Protein AF-A0A6G5QG31-F1 (afdb_monomer_lite)

Structure (mmCIF, N/CA/C/O backbone):
data_AF-A0A6G5QG31-F1
#
_entry.id   AF-A0A6G5QG31-F1
#
loop_
_atom_site.group_PDB
_atom_site.id
_atom_site.type_symbol
_atom_site.label_atom_id
_atom_site.label_alt_id
_atom_site.label_comp_id
_atom_site.label_asym_id
_atom_site.label_entity_id
_atom_site.label_seq_id
_atom_site.pdbx_PDB_ins_code
_atom_site.Cartn_x
_atom_site.Cartn_y
_atom_site.Cartn_z
_atom_site.occupancy
_atom_site.B_iso_or_equiv
_atom_site.auth_seq_id
_atom_site.auth_comp_id
_atom_site.auth_asym_id
_atom_site.auth_atom_id
_atom_site.pdbx_PDB_model_num
ATOM 1 N N . MET A 1 1 ? 17.630 -8.482 -1.339 1.00 60.66 1 MET A N 1
ATOM 2 C CA . MET A 1 1 ? 17.625 -7.086 -1.821 1.00 60.66 1 MET A CA 1
ATOM 3 C C . MET A 1 1 ? 18.516 -7.016 -3.038 1.00 60.66 1 MET A C 1
ATOM 5 O O . MET A 1 1 ? 19.685 -7.372 -2.921 1.00 60.66 1 MET A O 1
ATOM 9 N N . HIS A 1 2 ? 17.953 -6.632 -4.181 1.00 86.62 2 HIS A N 1
ATOM 10 C CA . HIS A 1 2 ? 18.674 -6.564 -5.448 1.00 86.62 2 HIS A CA 1
ATOM 11 C C . HIS A 1 2 ? 18.985 -5.113 -5.823 1.00 86.62 2 HIS A C 1
ATOM 13 O O . HIS A 1 2 ? 18.204 -4.203 -5.538 1.00 86.62 2 HIS A O 1
ATOM 19 N N . THR A 1 3 ? 20.130 -4.918 -6.470 1.00 93.31 3 THR A N 1
ATOM 20 C CA . THR A 1 3 ? 20.526 -3.646 -7.078 1.00 93.31 3 THR A CA 1
ATOM 21 C C . THR A 1 3 ? 20.592 -3.850 -8.584 1.00 93.31 3 THR A C 1
ATOM 23 O O . THR A 1 3 ? 21.266 -4.774 -9.041 1.00 93.31 3 THR A O 1
ATOM 26 N N . ALA A 1 4 ? 19.913 -2.994 -9.342 1.00 94.62 4 ALA A N 1
ATOM 27 C CA . ALA A 1 4 ? 19.977 -2.983 -10.799 1.00 94.62 4 ALA A CA 1
ATOM 28 C C . ALA A 1 4 ? 20.990 -1.934 -11.280 1.00 94.62 4 ALA A C 1
ATOM 30 O O . ALA A 1 4 ? 21.061 -0.836 -10.723 1.00 94.62 4 ALA A O 1
ATOM 31 N N . TYR A 1 5 ? 21.767 -2.274 -12.309 1.00 95.00 5 TYR A N 1
ATOM 32 C CA . TYR A 1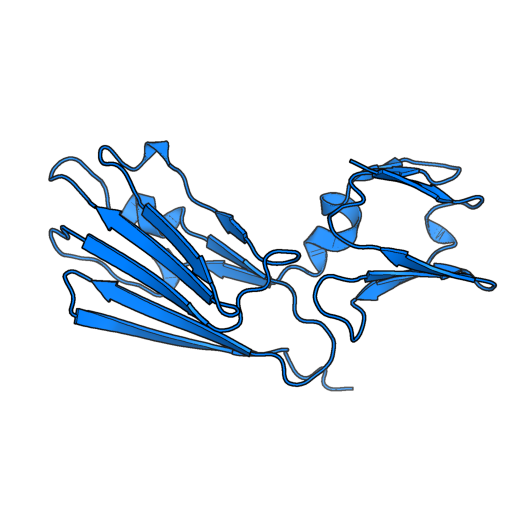 5 ? 22.817 -1.419 -12.864 1.00 95.00 5 TYR A CA 1
ATOM 33 C C . TYR A 1 5 ? 22.510 -1.059 -14.314 1.00 95.00 5 TYR A C 1
ATOM 35 O O . TYR A 1 5 ? 22.261 -1.937 -15.136 1.00 95.00 5 TYR A O 1
ATOM 43 N N . TYR A 1 6 ? 22.603 0.230 -14.627 1.00 95.81 6 TYR A N 1
ATOM 44 C CA . TYR A 1 6 ? 22.270 0.801 -15.926 1.00 95.81 6 TYR A CA 1
ATOM 45 C C . TYR A 1 6 ? 23.479 1.534 -16.505 1.00 95.81 6 TYR A C 1
ATOM 47 O O . TYR A 1 6 ? 24.113 2.356 -15.843 1.00 95.81 6 TYR A O 1
ATOM 55 N N . ALA A 1 7 ? 23.806 1.253 -17.767 1.00 93.75 7 ALA A N 1
ATOM 56 C CA . ALA A 1 7 ? 25.045 1.722 -18.396 1.00 93.75 7 ALA A CA 1
ATOM 57 C C . ALA A 1 7 ? 25.036 3.212 -18.801 1.00 93.75 7 ALA A C 1
ATOM 59 O O . ALA A 1 7 ? 26.082 3.775 -19.130 1.00 93.75 7 ALA A O 1
ATOM 60 N N . GLN A 1 8 ? 23.863 3.848 -18.801 1.00 95.62 8 GLN A N 1
ATOM 61 C CA . GLN A 1 8 ? 23.659 5.224 -19.273 1.00 95.62 8 GLN A CA 1
ATOM 62 C C . GLN A 1 8 ? 23.238 6.139 -18.117 1.00 95.62 8 GLN A C 1
ATOM 64 O O . GLN A 1 8 ? 23.007 5.674 -16.999 1.00 95.62 8 GLN A O 1
ATOM 69 N N . ASN A 1 9 ? 23.165 7.442 -18.385 1.00 96.69 9 ASN A N 1
ATOM 70 C CA . ASN A 1 9 ? 22.648 8.415 -17.424 1.00 96.69 9 ASN A CA 1
ATOM 71 C C . ASN A 1 9 ? 21.148 8.192 -17.199 1.00 96.69 9 ASN A C 1
ATOM 73 O O . ASN A 1 9 ? 20.461 7.684 -18.085 1.00 96.69 9 ASN A O 1
ATOM 77 N N . PHE A 1 10 ? 20.629 8.614 -16.046 1.00 95.19 10 PHE A N 1
ATOM 78 C CA . PHE A 1 10 ? 19.210 8.456 -15.711 1.00 95.19 10 PHE A CA 1
ATOM 79 C C . PHE A 1 10 ? 18.268 9.057 -16.765 1.00 95.19 10 PHE A C 1
ATOM 81 O O . PHE A 1 10 ? 17.282 8.433 -17.140 1.00 95.19 10 PHE A O 1
ATOM 88 N N . SER A 1 11 ? 18.609 10.230 -17.306 1.00 94.75 11 SER A N 1
ATOM 89 C CA . SER A 1 11 ? 17.803 10.926 -18.320 1.00 94.75 11 SER A CA 1
ATOM 90 C C . SER A 1 11 ? 17.706 10.209 -19.672 1.00 94.75 11 SER A C 1
ATOM 92 O O . SER A 1 11 ? 16.922 10.628 -20.517 1.00 94.75 11 SER A O 1
ATOM 94 N N . SER A 1 12 ? 18.499 9.157 -19.892 1.00 95.69 12 SER A N 1
ATOM 95 C CA . SER A 1 12 ? 18.441 8.313 -21.091 1.00 95.69 12 SER A CA 1
ATOM 96 C C . SER A 1 12 ? 17.422 7.177 -20.975 1.00 95.69 12 SER A C 1
ATOM 98 O O . SER A 1 12 ? 17.283 6.405 -21.921 1.00 95.69 12 SER A O 1
ATOM 100 N N . TYR A 1 13 ? 16.750 7.046 -19.828 1.00 95.56 13 TYR A N 1
ATOM 101 C CA . TYR A 1 13 ? 15.744 6.019 -19.597 1.00 95.56 13 TYR A CA 1
ATOM 102 C C . TYR A 1 13 ? 14.359 6.624 -19.438 1.00 95.56 13 TYR A C 1
ATOM 104 O O . TYR A 1 13 ? 14.161 7.651 -18.791 1.00 95.56 13 TYR A O 1
ATOM 112 N N . GLU A 1 14 ? 13.383 5.920 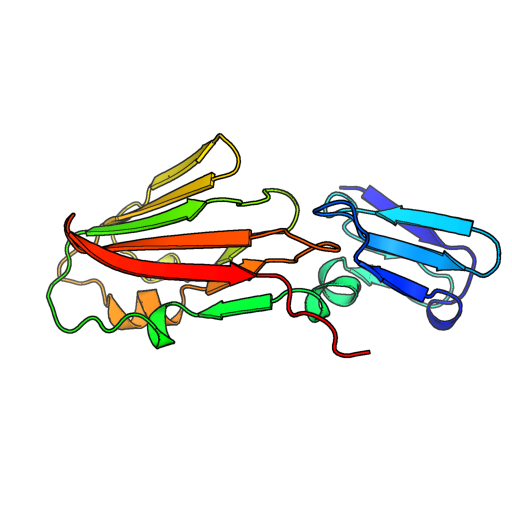-19.986 1.00 93.06 14 GLU A N 1
ATOM 113 C CA . GLU A 1 14 ? 11.979 6.149 -19.740 1.00 93.06 14 GLU A CA 1
ATOM 114 C C . GLU A 1 14 ? 11.455 5.144 -18.712 1.00 93.06 14 GLU A C 1
ATOM 116 O O . GLU A 1 14 ? 11.685 3.938 -18.823 1.00 93.06 14 GLU A O 1
ATOM 121 N N . ILE A 1 15 ? 10.723 5.650 -17.719 1.00 89.69 15 ILE A N 1
ATOM 122 C CA . ILE A 1 15 ? 10.157 4.847 -16.638 1.00 89.69 15 ILE A CA 1
ATOM 123 C C . ILE A 1 15 ? 8.640 4.890 -16.724 1.00 89.69 15 ILE A C 1
ATOM 125 O O . ILE A 1 15 ? 8.040 5.965 -16.743 1.00 89.69 15 ILE A O 1
ATOM 129 N N . ARG A 1 16 ? 8.017 3.712 -16.768 1.00 84.12 16 ARG A N 1
ATOM 130 C CA . ARG A 1 16 ? 6.560 3.574 -16.859 1.00 84.12 16 ARG A CA 1
ATOM 131 C C . ARG A 1 16 ? 6.057 2.411 -16.001 1.00 84.12 16 ARG A C 1
ATOM 133 O O . ARG A 1 16 ? 6.770 1.414 -15.867 1.00 84.12 16 ARG A O 1
ATOM 140 N N . PRO A 1 17 ? 4.836 2.496 -15.448 1.00 76.69 17 PRO A N 1
ATOM 141 C CA . PRO A 1 17 ? 4.130 1.309 -14.981 1.00 76.69 17 PRO A CA 1
ATOM 142 C C . PRO A 1 17 ? 3.885 0.368 -16.165 1.00 76.69 17 PRO A C 1
ATOM 144 O O . PRO A 1 17 ? 3.797 0.812 -17.312 1.00 76.69 17 PRO A O 1
ATOM 147 N N . THR A 1 18 ? 3.795 -0.931 -15.892 1.00 76.38 18 THR A N 1
ATOM 148 C CA . THR A 1 18 ? 3.479 -1.928 -16.923 1.00 76.38 18 THR A CA 1
ATOM 149 C C . THR A 1 18 ? 2.054 -2.456 -16.777 1.00 76.38 18 THR A C 1
ATOM 151 O O . THR A 1 18 ? 1.381 -2.210 -15.779 1.00 76.38 18 THR A O 1
ATOM 154 N N . GLY A 1 19 ? 1.603 -3.245 -17.755 1.00 66.69 19 GLY A N 1
ATOM 155 C CA . GLY A 1 19 ? 0.379 -4.046 -17.634 1.00 66.69 19 GLY A CA 1
ATOM 156 C C . GLY A 1 19 ? 0.490 -5.226 -16.660 1.00 66.69 19 GLY A C 1
ATOM 157 O O . GLY A 1 19 ? -0.463 -5.982 -16.516 1.00 66.69 19 GLY A O 1
ATOM 158 N N . ILE A 1 20 ? 1.646 -5.425 -16.021 1.00 68.06 20 ILE A N 1
ATOM 159 C CA . ILE A 1 20 ? 1.869 -6.486 -15.041 1.00 68.06 20 ILE A CA 1
ATOM 160 C C . ILE A 1 20 ? 1.876 -5.843 -13.650 1.00 68.06 20 ILE A C 1
ATOM 162 O O . ILE A 1 20 ? 2.736 -5.012 -13.354 1.00 68.06 20 ILE A O 1
ATOM 166 N N . SER A 1 21 ? 0.921 -6.234 -12.800 1.00 66.31 21 SER A N 1
ATOM 167 C CA . SER A 1 21 ? 0.802 -5.727 -11.425 1.00 66.31 21 SER A CA 1
ATOM 168 C C . SER A 1 21 ? 2.120 -5.845 -10.663 1.00 66.31 21 SER A C 1
ATOM 170 O O . SER A 1 21 ? 2.769 -6.892 -10.693 1.00 66.31 21 SER A O 1
ATOM 172 N N . GLY A 1 22 ? 2.528 -4.758 -10.010 1.00 69.62 22 GLY A N 1
ATOM 173 C CA . GLY A 1 22 ? 3.774 -4.695 -9.245 1.00 69.62 22 GLY A CA 1
ATOM 174 C C . GLY A 1 22 ? 5.062 -4.642 -10.068 1.00 69.62 22 GLY A C 1
ATOM 175 O O . GLY A 1 22 ? 6.141 -4.647 -9.475 1.00 69.62 22 GLY A O 1
ATOM 176 N N . PHE A 1 23 ? 4.975 -4.542 -11.399 1.00 80.44 23 PHE A N 1
ATOM 177 C CA . PHE A 1 23 ? 6.133 -4.359 -12.271 1.00 80.44 23 PHE A CA 1
ATOM 178 C C . PHE A 1 23 ? 6.117 -3.009 -12.986 1.00 80.44 23 PHE A C 1
ATOM 180 O O . PHE A 1 23 ? 5.105 -2.548 -13.523 1.00 80.44 23 PHE A O 1
ATOM 187 N N . PHE A 1 24 ? 7.303 -2.424 -13.072 1.00 85.31 24 PHE A N 1
ATOM 188 C CA . PHE A 1 24 ? 7.602 -1.210 -13.810 1.00 85.31 24 PHE A CA 1
ATOM 189 C C . PHE A 1 24 ? 8.611 -1.519 -14.909 1.00 85.31 24 PHE A C 1
ATOM 191 O O . PHE A 1 24 ? 9.460 -2.398 -14.764 1.00 85.31 24 PHE A O 1
ATOM 198 N N . SER A 1 25 ? 8.522 -0.793 -16.017 1.00 90.19 25 SER A N 1
ATOM 199 C CA . SER A 1 25 ? 9.497 -0.866 -17.097 1.00 90.19 25 SER A CA 1
ATOM 200 C C . SER A 1 25 ? 10.468 0.297 -16.995 1.00 90.19 25 SER A C 1
ATOM 202 O O . SER A 1 25 ? 10.034 1.446 -16.876 1.00 90.19 25 SER A O 1
ATOM 204 N N . ILE A 1 26 ? 11.756 -0.001 -17.121 1.00 94.19 26 ILE A N 1
A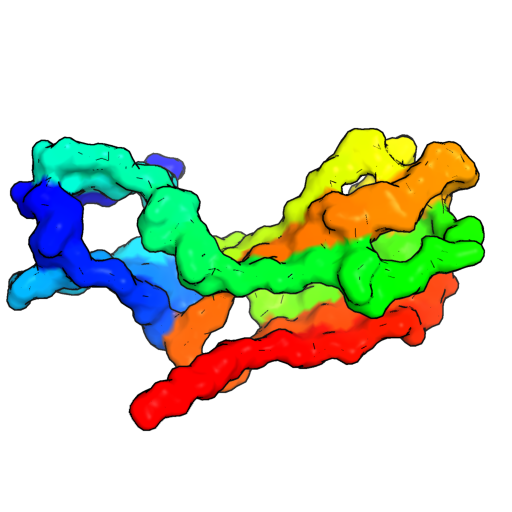TOM 205 C CA . ILE A 1 26 ? 12.816 0.979 -17.352 1.00 94.19 26 ILE A CA 1
ATOM 206 C C . ILE A 1 26 ? 13.356 0.707 -18.756 1.00 94.19 26 ILE A C 1
ATOM 208 O O . ILE A 1 26 ? 13.957 -0.336 -19.003 1.00 94.19 26 ILE A O 1
ATOM 212 N N . SER A 1 27 ? 13.090 1.617 -19.692 1.00 94.44 27 SER A N 1
ATOM 213 C CA . SER A 1 27 ? 13.413 1.436 -21.112 1.00 94.44 27 SER A CA 1
ATOM 214 C C . SER A 1 27 ? 14.442 2.448 -21.586 1.00 94.44 27 SER A C 1
ATOM 216 O O . SER A 1 27 ? 14.342 3.625 -21.261 1.00 94.44 27 SER A O 1
ATOM 218 N N . SER A 1 28 ? 15.408 2.000 -22.377 1.00 93.44 28 SER A N 1
ATOM 219 C CA . SER A 1 28 ? 16.234 2.849 -23.237 1.00 93.44 28 SER A CA 1
ATOM 220 C C . SER A 1 28 ? 15.846 2.625 -24.701 1.00 93.44 28 SER A C 1
ATOM 222 O O . SER A 1 28 ? 14.974 1.810 -25.003 1.00 93.44 28 SER A O 1
ATOM 224 N N . ASP A 1 29 ? 16.546 3.278 -25.626 1.00 88.81 29 ASP A N 1
ATOM 225 C CA . ASP A 1 29 ? 16.348 3.084 -27.068 1.00 88.81 29 ASP A CA 1
ATOM 226 C C . ASP A 1 29 ? 16.584 1.635 -27.544 1.00 88.81 29 ASP A C 1
ATOM 228 O O . ASP A 1 29 ? 16.134 1.265 -28.628 1.00 88.81 29 ASP A O 1
ATOM 232 N N . SER A 1 30 ? 17.309 0.811 -26.774 1.00 87.12 30 SER A N 1
ATOM 233 C CA . SER A 1 30 ? 17.722 -0.536 -27.197 1.00 87.12 30 SER A CA 1
ATOM 234 C C . SER A 1 30 ? 17.276 -1.675 -26.284 1.00 87.12 30 SER A C 1
ATOM 236 O O . SER A 1 30 ? 17.386 -2.833 -26.686 1.00 87.12 30 SER A O 1
ATOM 238 N N . GLN A 1 31 ? 16.826 -1.390 -25.061 1.00 90.62 31 GLN A N 1
ATOM 239 C CA . GLN A 1 31 ? 16.427 -2.424 -24.103 1.00 90.62 31 GLN A CA 1
ATOM 240 C C . GLN A 1 31 ? 15.294 -1.949 -23.196 1.00 90.62 31 GLN A C 1
ATOM 242 O O . GLN A 1 31 ? 15.222 -0.772 -22.853 1.00 90.62 31 GLN A O 1
ATOM 247 N N . THR A 1 32 ? 14.470 -2.892 -22.752 1.00 92.69 32 THR A N 1
ATOM 248 C CA . THR A 1 32 ? 13.459 -2.675 -21.717 1.00 92.69 32 THR A CA 1
ATOM 249 C C . THR A 1 32 ? 13.663 -3.704 -20.623 1.00 92.69 32 THR A C 1
ATOM 251 O O . THR A 1 32 ? 13.562 -4.904 -20.874 1.00 92.69 32 THR A O 1
ATOM 254 N N . ASP A 1 33 ? 13.908 -3.217 -19.413 1.00 92.31 33 ASP A N 1
ATOM 255 C CA . ASP A 1 33 ? 14.026 -4.035 -18.215 1.00 92.31 33 ASP A CA 1
ATOM 256 C C . ASP A 1 33 ? 12.723 -3.952 -17.412 1.00 92.31 33 ASP A C 1
ATOM 258 O O . ASP A 1 33 ? 12.163 -2.869 -17.225 1.00 92.31 33 ASP A O 1
ATOM 262 N N . LEU A 1 34 ? 12.232 -5.101 -16.939 1.00 90.00 34 LEU A N 1
ATOM 263 C CA . LEU A 1 34 ? 11.100 -5.184 -16.016 1.00 90.00 34 LEU A CA 1
ATOM 264 C C . LEU A 1 34 ? 11.620 -5.323 -14.592 1.00 90.00 34 LEU A C 1
ATOM 266 O O . LEU A 1 34 ? 12.400 -6.226 -14.291 1.00 90.00 34 LEU A O 1
ATOM 270 N N . VAL A 1 35 ? 11.165 -4.439 -13.714 1.00 89.00 35 VAL A N 1
ATOM 271 C CA . VAL A 1 35 ? 11.620 -4.353 -12.327 1.00 89.00 35 VAL A CA 1
ATOM 272 C C . VAL A 1 35 ? 10.431 -4.295 -11.383 1.00 89.00 35 VAL A C 1
ATOM 274 O O . VAL A 1 35 ? 9.376 -3.767 -11.721 1.00 89.00 35 VAL A O 1
ATOM 277 N N . ASN A 1 36 ? 10.605 -4.842 -10.189 1.00 81.69 36 ASN A N 1
ATOM 278 C CA . ASN A 1 36 ? 9.609 -4.860 -9.124 1.00 81.69 36 ASN A CA 1
ATOM 279 C C . ASN A 1 36 ? 10.243 -4.378 -7.806 1.00 81.69 36 ASN A C 1
ATOM 281 O O . ASN A 1 36 ? 11.424 -4.013 -7.755 1.00 81.69 36 ASN A O 1
ATOM 285 N N . PHE A 1 37 ? 9.461 -4.403 -6.730 1.00 77.12 37 PHE A N 1
ATOM 286 C CA . PHE A 1 37 ? 9.874 -3.991 -5.385 1.00 77.12 37 PHE A CA 1
ATOM 287 C C . PHE A 1 37 ? 11.058 -4.784 -4.794 1.00 77.12 37 PHE A C 1
ATOM 289 O O . PHE A 1 37 ? 11.689 -4.307 -3.848 1.00 77.12 37 PHE A O 1
ATOM 296 N N . ASP A 1 38 ? 11.423 -5.949 -5.350 1.00 82.44 38 ASP A N 1
ATOM 297 C CA . ASP A 1 38 ? 12.616 -6.694 -4.915 1.00 82.44 38 ASP A CA 1
ATOM 298 C C . ASP A 1 38 ? 13.922 -5.953 -5.252 1.00 82.44 38 ASP A C 1
ATOM 300 O O . ASP A 1 38 ? 14.977 -6.209 -4.643 1.00 82.44 38 ASP A O 1
ATOM 304 N N . THR A 1 39 ? 13.858 -5.037 -6.225 1.00 87.19 39 THR A N 1
ATOM 305 C CA . THR A 1 39 ? 14.955 -4.145 -6.603 1.00 87.19 39 THR A CA 1
ATOM 306 C C . THR A 1 39 ? 14.873 -2.866 -5.783 1.00 87.19 39 THR A C 1
ATOM 308 O O . THR A 1 39 ? 14.028 -2.005 -6.016 1.00 87.19 39 THR A O 1
ATOM 311 N N . THR A 1 40 ? 15.766 -2.720 -4.807 1.00 86.00 40 THR A N 1
ATOM 312 C CA . THR A 1 40 ? 15.716 -1.598 -3.862 1.00 86.00 40 THR A CA 1
ATOM 313 C C . THR A 1 40 ? 16.498 -0.381 -4.342 1.00 86.00 40 THR A C 1
ATOM 315 O O . THR A 1 40 ? 16.135 0.745 -3.998 1.00 86.00 40 THR A O 1
ATOM 318 N N . ASN A 1 41 ? 17.546 -0.597 -5.146 1.00 92.62 41 ASN A N 1
ATOM 319 C CA . ASN A 1 41 ? 18.422 0.452 -5.663 1.00 92.62 41 ASN A CA 1
ATOM 320 C C . ASN A 1 41 ? 18.651 0.310 -7.171 1.00 92.62 41 ASN A C 1
ATOM 322 O O . ASN A 1 41 ? 18.855 -0.790 -7.687 1.00 92.62 41 ASN A O 1
ATOM 326 N N . PHE A 1 42 ? 18.695 1.452 -7.847 1.00 95.69 42 PHE A N 1
ATOM 327 C CA . PHE A 1 42 ? 18.879 1.587 -9.286 1.00 95.69 42 PHE A CA 1
ATOM 328 C C . PHE A 1 42 ? 20.084 2.492 -9.521 1.00 95.69 42 PHE A C 1
ATOM 330 O O . PHE A 1 42 ? 20.037 3.694 -9.252 1.00 95.69 42 PHE A O 1
ATOM 337 N N . VAL A 1 43 ? 21.191 1.895 -9.953 1.00 96.62 43 VAL A N 1
ATOM 338 C CA . VAL A 1 43 ? 22.465 2.584 -10.156 1.00 96.62 43 VAL A CA 1
ATOM 339 C C . VAL A 1 43 ? 22.598 2.923 -11.633 1.00 96.62 43 VAL A C 1
ATOM 341 O O . VAL A 1 43 ? 22.823 2.045 -12.464 1.00 96.62 43 VAL A O 1
ATOM 344 N N . PHE A 1 44 ? 22.460 4.204 -11.945 1.00 96.62 44 PHE A N 1
ATOM 345 C CA . PHE A 1 44 ? 22.729 4.774 -13.259 1.00 96.62 44 PHE A CA 1
ATOM 346 C C . PHE A 1 44 ? 24.166 5.295 -13.306 1.00 96.62 44 PHE A C 1
ATOM 348 O O . PHE A 1 44 ? 24.853 5.387 -12.287 1.00 96.62 44 PHE A O 1
ATOM 355 N N . LYS A 1 45 ? 24.637 5.669 -14.496 1.00 96.81 45 LYS A N 1
ATOM 356 C CA . LYS A 1 45 ? 26.005 6.175 -14.670 1.00 96.81 45 LYS A CA 1
ATOM 357 C C . LYS A 1 45 ? 26.287 7.445 -13.856 1.00 96.81 45 LYS A C 1
ATOM 359 O O . LYS A 1 45 ? 27.417 7.652 -13.421 1.00 96.81 45 LYS A O 1
ATOM 364 N N . ASP A 1 46 ? 25.282 8.298 -13.688 1.00 97.31 46 ASP A N 1
ATOM 365 C CA . ASP A 1 46 ? 25.389 9.627 -13.082 1.00 97.31 46 ASP A CA 1
ATOM 366 C C . ASP A 1 46 ? 24.746 9.740 -11.693 1.00 97.31 46 ASP A C 1
ATOM 368 O O . ASP A 1 46 ? 24.988 10.720 -10.989 1.00 97.31 46 ASP A O 1
ATOM 372 N N . CYS A 1 47 ? 23.941 8.762 -11.270 1.00 96.94 47 CYS A N 1
ATOM 373 C CA . CYS A 1 47 ? 23.274 8.793 -9.972 1.00 96.94 47 CYS A CA 1
ATOM 374 C C . CYS A 1 47 ? 22.844 7.405 -9.482 1.00 96.94 47 CYS A C 1
ATOM 376 O O . CYS A 1 47 ? 22.900 6.406 -10.192 1.00 96.94 47 CYS A O 1
ATOM 378 N N . THR A 1 48 ? 22.383 7.344 -8.235 1.00 96.50 48 THR A N 1
ATOM 379 C CA . THR A 1 48 ? 21.671 6.188 -7.684 1.00 96.50 48 THR A CA 1
ATOM 380 C C . THR A 1 48 ? 20.304 6.649 -7.208 1.00 96.50 48 THR A C 1
ATOM 382 O O . THR A 1 48 ? 20.196 7.714 -6.602 1.00 96.50 48 THR A O 1
ATOM 385 N N . LYS A 1 49 ? 19.273 5.861 -7.504 1.00 93.88 49 LYS A N 1
ATOM 386 C CA . LYS A 1 49 ? 17.890 6.105 -7.094 1.00 93.88 49 LYS A CA 1
ATOM 387 C C . LYS A 1 49 ? 17.375 4.920 -6.293 1.00 93.88 49 LYS A C 1
ATOM 389 O O . LYS A 1 49 ? 17.639 3.771 -6.649 1.00 93.88 49 LYS A O 1
ATOM 394 N N . SER A 1 50 ? 16.641 5.184 -5.223 1.00 89.94 50 SER A N 1
ATOM 395 C CA . SER A 1 50 ? 15.867 4.157 -4.527 1.00 89.94 50 SER A CA 1
ATOM 396 C C . SER A 1 50 ? 14.573 3.835 -5.277 1.00 89.94 50 SER A C 1
ATOM 398 O O . SER A 1 50 ? 14.083 4.641 -6.070 1.00 89.94 50 SER A O 1
ATOM 400 N N . TYR A 1 51 ? 13.978 2.675 -4.990 1.00 84.69 51 TYR A N 1
ATOM 401 C CA . TYR A 1 51 ? 12.666 2.300 -5.531 1.00 84.69 51 TYR A CA 1
ATOM 402 C C . TYR A 1 51 ? 11.609 3.394 -5.309 1.00 84.69 51 TYR A C 1
ATOM 404 O O . TYR A 1 51 ? 10.910 3.796 -6.234 1.00 84.69 51 TYR A O 1
ATOM 412 N N . ASN A 1 52 ? 11.542 3.942 -4.093 1.00 79.75 52 ASN A N 1
ATOM 413 C CA . ASN A 1 52 ? 10.572 4.984 -3.757 1.00 79.75 52 ASN A CA 1
ATOM 414 C C . ASN A 1 52 ? 10.808 6.289 -4.528 1.00 79.75 52 ASN A C 1
ATOM 416 O O . ASN A 1 52 ? 9.840 6.959 -4.868 1.00 79.75 52 ASN A O 1
ATOM 420 N N . GLU A 1 53 ? 12.059 6.653 -4.819 1.00 83.94 53 GLU A N 1
ATOM 421 C CA . GLU A 1 53 ? 12.356 7.840 -5.633 1.00 83.94 53 GLU A CA 1
ATOM 422 C C . GLU A 1 53 ? 11.960 7.670 -7.101 1.00 83.94 53 GLU A C 1
ATOM 424 O O . GLU A 1 53 ? 11.672 8.665 -7.758 1.00 83.94 53 GLU A O 1
ATOM 429 N N . LEU A 1 54 ? 11.976 6.441 -7.628 1.00 85.25 54 LEU A N 1
ATOM 430 C CA . LEU A 1 54 ? 11.602 6.177 -9.019 1.00 85.25 54 LEU A CA 1
ATOM 431 C C . LEU A 1 54 ? 10.105 5.974 -9.203 1.00 85.25 54 LEU A C 1
ATOM 433 O O . LEU A 1 54 ? 9.550 6.405 -10.211 1.00 85.25 54 LEU A O 1
ATOM 437 N N . PHE A 1 55 ? 9.469 5.286 -8.256 1.00 80.25 55 PHE A N 1
ATOM 438 C CA . PHE A 1 55 ? 8.111 4.788 -8.445 1.00 80.25 55 PHE A CA 1
ATOM 439 C C . PHE A 1 55 ? 7.090 5.368 -7.472 1.00 80.25 55 PHE A C 1
ATOM 441 O O . PHE A 1 55 ? 5.894 5.132 -7.634 1.00 80.25 55 PHE A O 1
ATOM 448 N N . GLY A 1 56 ? 7.533 6.155 -6.487 1.00 71.56 56 GLY A N 1
ATOM 449 C CA . GLY A 1 56 ? 6.652 6.772 -5.497 1.00 71.56 56 GLY A CA 1
ATOM 450 C C . GLY A 1 56 ? 5.570 7.656 -6.117 1.00 71.56 56 GLY A C 1
ATOM 451 O O . GLY A 1 56 ? 4.455 7.683 -5.603 1.00 71.56 56 GLY A O 1
ATOM 452 N N . ASP A 1 57 ? 5.860 8.300 -7.249 1.00 71.44 57 ASP A N 1
ATOM 453 C CA . ASP A 1 57 ? 4.909 9.166 -7.956 1.00 71.44 57 ASP A CA 1
ATOM 454 C C . ASP A 1 57 ? 3.792 8.388 -8.678 1.00 71.44 57 ASP A C 1
ATOM 456 O O . ASP A 1 57 ? 2.742 8.956 -8.976 1.00 71.44 57 ASP A O 1
ATOM 460 N N . PHE A 1 58 ? 3.973 7.086 -8.936 1.00 73.12 58 PHE A N 1
ATOM 461 C CA . PHE A 1 58 ? 2.915 6.229 -9.492 1.00 73.12 58 PHE A CA 1
ATOM 462 C C . PHE A 1 58 ? 1.976 5.678 -8.412 1.00 73.12 58 PHE A C 1
ATOM 464 O O . PHE A 1 58 ? 0.896 5.176 -8.735 1.00 73.12 58 PHE A O 1
ATOM 471 N N . ALA A 1 59 ? 2.362 5.780 -7.137 1.00 76.81 59 ALA A N 1
ATOM 472 C CA . ALA A 1 59 ? 1.551 5.299 -6.035 1.00 76.81 59 ALA A CA 1
ATOM 473 C C . ALA A 1 59 ? 0.367 6.241 -5.788 1.00 76.81 59 ALA A C 1
ATOM 475 O O . ALA A 1 59 ? 0.510 7.425 -5.478 1.00 76.81 59 ALA A O 1
ATOM 476 N N . GLN A 1 60 ? -0.833 5.685 -5.856 1.00 84.31 60 GLN A N 1
ATOM 477 C CA . GLN A 1 60 ? -2.043 6.341 -5.398 1.00 84.31 60 GLN A CA 1
ATOM 478 C C . GLN A 1 60 ? -2.187 6.186 -3.886 1.00 84.31 60 GLN A C 1
ATOM 480 O O . GL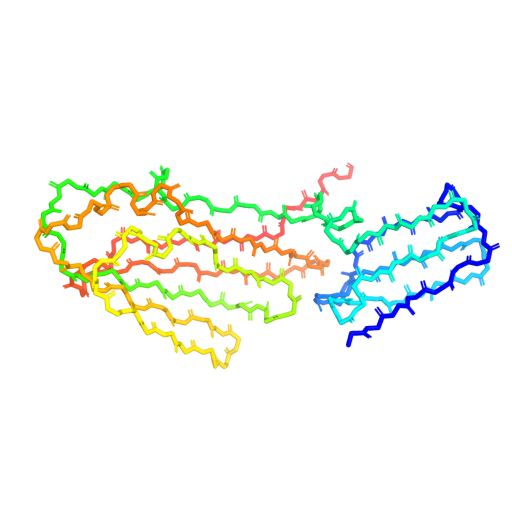N A 1 60 ? -1.712 5.224 -3.279 1.00 84.31 60 GLN A O 1
ATOM 485 N N . ILE A 1 61 ? -2.846 7.166 -3.267 1.00 87.81 61 ILE A N 1
ATOM 486 C CA . ILE A 1 61 ? -2.959 7.268 -1.813 1.00 87.81 61 ILE A CA 1
ATOM 487 C C . ILE A 1 61 ? -4.429 7.396 -1.424 1.00 87.81 61 ILE A C 1
ATOM 489 O O . ILE A 1 61 ? -5.088 8.378 -1.761 1.00 87.81 61 ILE A O 1
ATOM 493 N N . PHE A 1 62 ? -4.918 6.439 -0.642 1.00 91.62 62 PHE A N 1
ATOM 494 C CA . PHE A 1 62 ? -6.206 6.506 0.039 1.00 91.62 62 PHE A CA 1
ATOM 495 C C . PHE A 1 62 ? -5.986 6.789 1.533 1.00 91.62 62 PHE A C 1
ATOM 497 O O . PHE A 1 62 ? -5.271 6.050 2.210 1.00 91.62 62 PHE A O 1
ATOM 504 N N . LYS A 1 63 ? -6.576 7.874 2.052 1.00 93.44 63 LYS A N 1
ATOM 505 C CA . LYS A 1 63 ? -6.435 8.306 3.456 1.00 93.44 63 LYS A CA 1
ATOM 506 C C . LYS A 1 63 ? -7.720 8.014 4.225 1.00 93.44 63 LYS A C 1
ATOM 508 O O . LYS A 1 63 ? -8.743 8.624 3.931 1.00 93.44 63 LYS A O 1
ATOM 513 N N . PHE A 1 64 ? -7.654 7.142 5.229 1.00 94.06 64 PHE A N 1
ATOM 514 C CA . PHE A 1 64 ? -8.845 6.645 5.924 1.00 94.06 64 PHE A CA 1
ATOM 515 C C . PHE A 1 64 ? -9.532 7.732 6.758 1.00 94.06 64 PHE A C 1
ATOM 517 O O . PHE A 1 64 ? -10.737 7.919 6.627 1.00 94.06 64 PHE A O 1
ATOM 524 N N . GLY A 1 65 ? -8.778 8.524 7.527 1.00 89.62 65 GLY A N 1
ATOM 525 C CA . GLY A 1 65 ? -9.345 9.576 8.385 1.00 89.62 65 GLY A CA 1
ATOM 526 C C . GLY A 1 65 ? -10.060 10.722 7.656 1.00 89.62 65 GLY A C 1
ATOM 527 O O . GLY A 1 65 ? -10.721 11.525 8.300 1.00 89.62 65 GLY A O 1
ATOM 528 N N . LYS A 1 66 ? -9.950 10.824 6.321 1.00 86.19 66 LYS A N 1
ATOM 529 C CA . LYS A 1 66 ? -10.751 11.777 5.527 1.00 86.19 66 LYS A CA 1
ATOM 530 C C . LYS A 1 66 ? -12.129 11.238 5.148 1.00 86.19 66 LYS A C 1
ATOM 532 O O . LYS A 1 66 ? -13.033 12.022 4.887 1.00 86.19 66 LYS A O 1
ATOM 537 N N . GLU A 1 67 ? -12.248 9.922 5.056 1.00 85.88 67 GLU A N 1
ATOM 538 C CA . GLU A 1 67 ? -13.412 9.228 4.503 1.00 85.88 67 GLU A CA 1
ATOM 539 C C . GLU A 1 67 ? -14.278 8.621 5.609 1.00 85.88 67 GLU A C 1
ATOM 541 O O . GLU A 1 67 ? -15.485 8.460 5.446 1.00 85.88 67 GLU A O 1
ATOM 546 N N . ILE A 1 68 ? -13.657 8.290 6.741 1.00 84.94 68 ILE A N 1
ATOM 547 C CA . ILE A 1 68 ? -14.280 7.588 7.854 1.00 84.94 68 ILE A CA 1
ATOM 548 C C . ILE A 1 68 ? -14.351 8.553 9.028 1.00 84.94 68 ILE A C 1
ATOM 550 O O . ILE A 1 68 ? -13.342 8.844 9.669 1.00 84.94 68 ILE A O 1
ATOM 554 N N . GLY A 1 69 ? -15.553 9.060 9.289 1.00 72.88 69 GLY A N 1
ATOM 555 C CA . GLY A 1 69 ? -15.850 9.778 10.523 1.00 72.88 69 GLY A CA 1
ATOM 556 C C . GLY A 1 69 ? -15.973 8.798 11.685 1.00 72.88 69 GLY A C 1
ATOM 557 O O . GLY A 1 69 ? -16.532 7.712 11.526 1.00 72.88 69 GLY A O 1
ATOM 558 N N . CYS A 1 70 ? -15.452 9.172 12.850 1.00 69.56 70 CYS A N 1
ATOM 559 C CA . CYS A 1 70 ? -15.530 8.345 14.043 1.00 69.56 70 CYS A CA 1
ATOM 560 C C . CYS A 1 70 ? -15.721 9.231 15.279 1.00 69.56 70 CYS A C 1
ATOM 562 O O . CYS A 1 70 ? -14.770 9.843 15.757 1.00 69.56 70 CYS A O 1
ATOM 564 N N . ASP A 1 71 ? -16.965 9.299 15.764 1.00 64.62 71 ASP A N 1
ATOM 565 C CA . ASP A 1 71 ? -17.385 10.168 16.877 1.00 64.62 71 ASP A CA 1
ATOM 566 C C . ASP A 1 71 ? -17.765 9.371 18.145 1.00 64.62 71 ASP A C 1
ATOM 568 O O . ASP A 1 71 ? -18.410 9.900 19.051 1.00 64.62 71 ASP A O 1
ATOM 572 N N . LYS A 1 72 ? -17.436 8.074 18.201 1.00 68.25 72 LYS A N 1
ATOM 573 C CA . LYS A 1 72 ? -17.826 7.155 19.284 1.00 68.25 72 LYS A CA 1
ATOM 574 C C . LYS A 1 72 ? -16.610 6.472 19.901 1.00 68.25 72 LYS A C 1
ATOM 576 O O . LYS A 1 72 ? -15.580 6.341 19.245 1.00 68.25 72 LYS A O 1
ATOM 581 N N . ASP A 1 73 ? -16.790 5.981 21.126 1.00 83.75 73 ASP A N 1
ATOM 582 C CA . ASP A 1 73 ? -15.908 4.976 21.719 1.00 83.75 73 ASP A CA 1
ATOM 583 C C . ASP A 1 73 ? -15.984 3.714 20.848 1.00 83.75 73 ASP A C 1
ATOM 585 O O . ASP A 1 73 ? -17.013 3.039 20.825 1.00 83.75 73 ASP A O 1
ATOM 589 N N . VAL A 1 74 ? -14.924 3.451 20.086 1.00 89.69 74 VAL A N 1
ATOM 590 C CA . VAL A 1 74 ? -14.798 2.279 19.215 1.00 89.69 74 VAL A CA 1
ATOM 591 C C . VAL A 1 74 ? -13.888 1.272 19.888 1.00 89.69 74 VAL A C 1
ATOM 593 O O . VAL A 1 74 ? -12.822 1.639 20.371 1.00 89.69 74 VAL A O 1
ATOM 596 N N . GLU A 1 75 ? -14.285 0.004 19.892 1.00 92.38 75 GLU A N 1
ATOM 597 C CA . GLU A 1 75 ? -13.480 -1.088 20.445 1.00 92.38 75 GLU A CA 1
ATOM 598 C C . GLU A 1 75 ? -12.693 -1.808 19.344 1.00 92.38 75 GLU A C 1
ATOM 600 O O . GLU A 1 75 ? -11.573 -2.275 19.570 1.00 92.38 75 GLU A O 1
ATOM 605 N N . LEU A 1 76 ? -13.258 -1.886 18.136 1.00 93.94 76 LEU A N 1
ATOM 606 C CA . LEU A 1 76 ? -12.697 -2.640 17.022 1.00 93.94 76 LEU A CA 1
ATOM 607 C C . LEU A 1 76 ? -12.901 -1.924 15.685 1.00 93.94 76 LEU A C 1
ATOM 609 O O . LEU A 1 76 ? -14.027 -1.671 15.262 1.00 93.94 76 LEU A O 1
ATOM 613 N N . ILE A 1 77 ? -11.810 -1.735 14.939 1.00 95.62 77 ILE A N 1
ATOM 614 C CA . ILE A 1 77 ? -11.866 -1.416 13.507 1.00 95.62 77 ILE A CA 1
ATOM 615 C C . ILE A 1 77 ? -11.272 -2.574 12.721 1.00 95.62 77 ILE A C 1
ATOM 617 O O . ILE A 1 77 ? -10.107 -2.931 12.899 1.00 95.62 77 ILE A O 1
ATOM 621 N N . LYS A 1 78 ? -12.057 -3.136 11.803 1.00 97.31 78 LYS A N 1
ATOM 622 C CA . LYS A 1 78 ? -11.584 -4.116 10.825 1.00 97.31 78 LYS A CA 1
ATOM 623 C C . LYS A 1 78 ? -11.594 -3.509 9.431 1.00 97.31 78 LYS A C 1
ATOM 625 O O . LYS A 1 78 ? -12.608 -2.985 8.984 1.00 97.31 78 LYS A O 1
ATOM 630 N N . ILE A 1 79 ? -10.483 -3.645 8.722 1.00 97.75 79 ILE A N 1
ATOM 631 C CA . ILE A 1 79 ? -10.327 -3.236 7.330 1.00 97.75 79 ILE A CA 1
ATOM 632 C C . ILE A 1 79 ? -10.074 -4.474 6.487 1.00 97.75 79 ILE A C 1
ATOM 634 O O . ILE A 1 79 ? -9.183 -5.262 6.788 1.00 97.75 79 ILE A O 1
ATOM 638 N N . LEU A 1 80 ? -10.843 -4.620 5.415 1.00 97.94 80 LEU A N 1
ATOM 639 C CA . LEU A 1 80 ? -10.637 -5.630 4.388 1.00 97.94 80 LEU A CA 1
ATOM 640 C C . LEU A 1 80 ? -10.398 -4.917 3.061 1.00 97.94 80 LEU A C 1
ATOM 642 O O . LEU A 1 80 ? -11.249 -4.155 2.610 1.00 97.94 80 LEU A O 1
ATOM 646 N N . ILE A 1 81 ? -9.266 -5.189 2.421 1.00 97.62 81 ILE A N 1
ATOM 647 C CA . ILE A 1 81 ? -8.962 -4.692 1.081 1.00 97.62 81 ILE A CA 1
ATOM 648 C C . ILE A 1 81 ? -8.878 -5.892 0.148 1.00 97.62 81 ILE A C 1
ATOM 650 O O . ILE A 1 81 ? -7.924 -6.664 0.202 1.00 97.62 81 ILE A O 1
ATOM 654 N N . GLN A 1 82 ? -9.889 -6.053 -0.701 1.00 96.19 82 GLN A N 1
ATOM 655 C CA . GLN A 1 82 ? -9.892 -7.036 -1.782 1.00 96.19 82 GLN A CA 1
ATOM 656 C C . GLN A 1 82 ? -9.125 -6.498 -2.991 1.00 96.19 82 GLN A C 1
ATOM 658 O O . GLN A 1 82 ? -9.194 -5.307 -3.293 1.00 96.19 82 GLN A O 1
ATOM 663 N N . GLY A 1 83 ? -8.440 -7.389 -3.703 1.00 91.94 83 GLY A N 1
ATOM 664 C CA . GLY A 1 83 ? -7.549 -7.056 -4.811 1.00 91.94 83 GLY A CA 1
ATOM 665 C C . GLY A 1 83 ? -6.138 -6.655 -4.377 1.00 91.94 83 GLY A C 1
ATOM 666 O O . GLY A 1 83 ? -5.372 -6.257 -5.239 1.00 91.94 83 GLY A O 1
ATOM 667 N N . TYR A 1 84 ? -5.802 -6.745 -3.085 1.00 91.56 84 TYR A N 1
ATOM 668 C CA . TYR A 1 84 ? -4.499 -6.351 -2.540 1.00 91.56 84 TYR A CA 1
ATOM 669 C C . TYR A 1 84 ? -3.341 -7.079 -3.235 1.00 91.56 84 TYR A C 1
ATOM 671 O O . TYR A 1 84 ? -3.348 -8.312 -3.315 1.00 91.56 84 TYR A O 1
ATOM 679 N N . ASP A 1 85 ? -2.350 -6.312 -3.689 1.00 87.31 85 ASP A N 1
ATOM 680 C CA . ASP A 1 85 ? -1.100 -6.821 -4.255 1.00 87.31 85 ASP A CA 1
ATOM 681 C C . ASP A 1 85 ? 0.056 -6.607 -3.271 1.00 87.31 85 ASP A C 1
ATOM 683 O O . ASP A 1 85 ? 0.493 -5.486 -3.028 1.00 87.31 85 ASP A O 1
ATOM 687 N N . GLU A 1 86 ? 0.581 -7.706 -2.732 1.00 83.06 86 GLU A N 1
ATOM 688 C CA . GLU A 1 86 ? 1.689 -7.727 -1.768 1.00 83.06 86 GLU A CA 1
ATOM 689 C C . GLU A 1 86 ? 2.972 -7.054 -2.271 1.00 83.06 86 GLU A C 1
ATOM 691 O O . GLU A 1 86 ? 3.813 -6.658 -1.466 1.00 83.06 86 GLU A O 1
ATOM 696 N N . ASN A 1 87 ? 3.114 -6.916 -3.588 1.00 76.12 87 ASN A N 1
ATOM 697 C CA . ASN A 1 87 ? 4.312 -6.401 -4.238 1.00 76.12 87 ASN A CA 1
ATOM 698 C C . ASN A 1 87 ? 4.261 -4.881 -4.453 1.00 76.12 87 ASN A C 1
ATOM 700 O O . ASN A 1 87 ? 5.301 -4.227 -4.531 1.00 76.12 87 ASN A O 1
ATOM 704 N N . SER A 1 88 ? 3.062 -4.310 -4.590 1.00 76.94 88 SER A N 1
ATOM 705 C CA . SER A 1 88 ? 2.867 -2.897 -4.953 1.00 76.94 88 SER A CA 1
ATOM 706 C C . SER A 1 88 ? 2.078 -2.094 -3.938 1.00 76.94 88 SER A C 1
ATOM 708 O O . SER A 1 88 ? 2.101 -0.860 -3.976 1.00 76.94 88 SER A O 1
ATOM 710 N N . ASP A 1 89 ? 1.353 -2.777 -3.062 1.00 86.50 89 ASP A N 1
ATOM 711 C CA . ASP A 1 89 ? 0.451 -2.151 -2.125 1.00 86.50 89 ASP A CA 1
ATOM 712 C C . ASP A 1 89 ? 1.047 -2.151 -0.718 1.00 86.50 89 ASP A C 1
ATOM 714 O O . ASP A 1 89 ? 1.821 -3.021 -0.323 1.00 86.50 89 ASP A O 1
ATOM 718 N N . SER A 1 90 ? 0.673 -1.151 0.072 1.00 88.94 90 SER A N 1
ATOM 719 C CA . SER A 1 90 ? 1.047 -1.088 1.480 1.00 88.94 90 SER A CA 1
ATOM 720 C C . SER A 1 90 ? -0.011 -0.374 2.304 1.00 88.94 90 SER A C 1
ATOM 722 O O . SER A 1 90 ? -0.594 0.631 1.890 1.00 88.94 90 SER A O 1
ATOM 724 N N . LEU A 1 91 ? -0.241 -0.888 3.509 1.00 92.25 91 LEU A N 1
ATOM 725 C CA . LEU A 1 91 ? -1.036 -0.223 4.530 1.00 92.25 91 LEU A CA 1
ATOM 726 C C . LEU A 1 91 ? -0.083 0.380 5.566 1.00 92.25 91 LEU A C 1
ATOM 728 O O . LEU A 1 91 ? 0.677 -0.336 6.211 1.00 92.25 91 LEU A O 1
ATOM 732 N N . VAL A 1 92 ? -0.103 1.703 5.696 1.00 91.56 92 VAL A N 1
ATOM 733 C CA . VAL A 1 92 ? 0.828 2.478 6.523 1.00 91.56 92 VAL A CA 1
ATOM 734 C C . VAL A 1 92 ? 0.042 3.219 7.595 1.00 91.56 92 VAL A C 1
ATOM 736 O O . VAL A 1 92 ? -0.940 3.888 7.282 1.00 91.56 92 VAL A O 1
ATOM 739 N N . PHE A 1 93 ? 0.475 3.115 8.847 1.00 92.88 93 PHE A N 1
ATOM 740 C CA . PHE A 1 93 ? -0.131 3.792 9.993 1.00 92.88 93 PHE A CA 1
ATOM 741 C C . PHE A 1 93 ? 0.893 3.992 11.111 1.00 92.88 93 PHE A C 1
ATOM 743 O O . PHE A 1 93 ? 1.934 3.332 11.137 1.00 92.88 93 PHE A O 1
ATOM 750 N N . ASP A 1 94 ? 0.587 4.896 12.040 1.00 89.38 94 ASP A N 1
ATOM 751 C CA . ASP A 1 94 ? 1.372 5.072 13.258 1.00 89.38 94 ASP A CA 1
ATOM 752 C C . ASP A 1 94 ? 0.986 3.998 14.282 1.00 89.38 94 ASP A C 1
ATOM 754 O O . ASP A 1 94 ? -0.035 4.098 14.961 1.00 89.38 94 ASP A O 1
ATOM 758 N N . SER A 1 95 ? 1.798 2.946 14.397 1.00 83.12 95 SER A N 1
ATOM 759 C CA . SER A 1 95 ? 1.547 1.874 15.364 1.00 83.12 95 SER A CA 1
ATOM 760 C C . SER A 1 95 ? 1.678 2.330 16.818 1.00 83.12 95 SER A C 1
ATOM 762 O O . SER A 1 95 ? 1.177 1.643 17.699 1.00 83.12 95 SER A O 1
ATOM 764 N N . LEU A 1 96 ? 2.347 3.460 17.087 1.00 83.56 96 LEU A N 1
ATOM 765 C CA . LEU A 1 96 ? 2.448 4.019 18.439 1.00 83.56 96 LEU A CA 1
ATOM 766 C C . LEU A 1 96 ? 1.139 4.679 18.889 1.00 83.56 96 LEU A C 1
ATOM 768 O O . LEU A 1 96 ? 0.983 4.969 20.072 1.00 83.56 96 LEU A O 1
ATOM 772 N N . ALA A 1 97 ? 0.199 4.903 17.966 1.00 81.38 97 ALA A N 1
ATOM 773 C CA . ALA A 1 97 ? -1.149 5.367 18.278 1.00 81.38 97 ALA A CA 1
ATOM 774 C C . ALA A 1 97 ? -2.073 4.246 18.795 1.00 81.38 97 ALA A C 1
ATOM 776 O O . ALA A 1 97 ? -3.238 4.517 19.068 1.00 81.38 97 ALA A O 1
ATOM 777 N N . LEU A 1 98 ? -1.576 3.008 18.910 1.00 84.31 98 LEU A N 1
ATOM 778 C CA . LEU A 1 98 ? -2.316 1.859 19.426 1.00 84.31 98 LEU A CA 1
ATOM 779 C C . LEU A 1 98 ? -1.672 1.356 20.721 1.00 84.31 98 LEU A C 1
ATOM 781 O O . LEU A 1 98 ? -0.516 0.931 20.729 1.00 84.31 98 LEU A O 1
ATOM 785 N N . SER A 1 99 ? -2.437 1.335 21.807 1.00 86.50 99 SER A N 1
ATOM 786 C CA . SER A 1 99 ? -2.046 0.665 23.054 1.00 86.50 99 SER A CA 1
ATOM 787 C C . SER A 1 99 ? -2.225 -0.856 22.991 1.00 86.50 99 SER A C 1
ATOM 789 O O . SER A 1 99 ? -1.563 -1.594 23.724 1.00 86.50 99 SER A O 1
ATOM 791 N N . SER A 1 100 ? -3.103 -1.337 22.105 1.00 87.81 100 SER A N 1
ATOM 792 C CA . SER A 1 100 ? -3.454 -2.752 21.971 1.00 87.81 100 SER A CA 1
ATOM 793 C C . SER A 1 100 ? -2.849 -3.404 20.718 1.00 87.81 100 SER A C 1
ATOM 795 O O . SER A 1 100 ? -2.639 -2.738 19.701 1.00 87.81 100 SER A O 1
ATOM 797 N N . PRO A 1 101 ? -2.594 -4.729 20.730 1.00 88.56 101 PRO A N 1
ATOM 798 C CA . PRO A 1 101 ? -2.129 -5.440 19.545 1.00 88.56 101 PRO A CA 1
ATOM 799 C C . PRO A 1 101 ? -3.154 -5.408 18.405 1.00 88.56 101 PRO A C 1
ATOM 801 O O . PRO A 1 101 ? -4.353 -5.627 18.614 1.00 88.56 101 PRO A O 1
ATOM 804 N N . TYR A 1 102 ? -2.654 -5.251 17.182 1.00 92.81 102 TYR A N 1
ATOM 805 C CA . TYR A 1 102 ? -3.412 -5.477 15.955 1.00 92.81 102 TYR A CA 1
ATOM 806 C C . TYR A 1 102 ? -3.064 -6.842 15.354 1.00 92.81 102 TYR A C 1
ATOM 808 O O . TYR A 1 102 ? -2.040 -7.453 15.672 1.00 92.81 102 TYR A O 1
ATOM 816 N N . ARG A 1 103 ? -3.935 -7.345 14.482 1.00 94.44 103 ARG A N 1
ATOM 817 C CA . ARG A 1 103 ? -3.706 -8.582 13.725 1.00 94.44 103 ARG A CA 1
ATOM 818 C C . ARG A 1 103 ? -3.962 -8.322 12.259 1.00 94.44 103 ARG A C 1
ATOM 820 O O . ARG A 1 103 ? -4.869 -7.566 11.927 1.00 94.44 103 ARG A O 1
ATOM 827 N N . TYR A 1 104 ? -3.200 -8.978 11.399 1.00 95.69 104 TYR A N 1
ATOM 828 C CA . TYR A 1 104 ? -3.458 -8.964 9.971 1.00 95.69 104 TYR A CA 1
ATOM 829 C C . TYR A 1 104 ? -3.298 -10.356 9.373 1.00 95.69 104 TYR A C 1
ATOM 831 O O . TYR A 1 104 ? -2.592 -11.207 9.916 1.00 95.69 104 TYR A O 1
ATOM 839 N N . SER A 1 105 ? -3.959 -10.569 8.246 1.00 96.06 105 SER A N 1
ATOM 840 C CA . SER A 1 105 ? -3.775 -11.734 7.395 1.00 96.06 105 SER A CA 1
ATOM 841 C C . SER A 1 105 ? -3.810 -11.302 5.943 1.00 96.06 105 SER A C 1
ATOM 843 O O . SER A 1 105 ? -4.672 -10.510 5.559 1.00 96.06 105 SER A O 1
ATOM 845 N N . ILE A 1 106 ? -2.910 -11.860 5.143 1.00 94.00 106 ILE A N 1
ATOM 846 C CA . ILE A 1 106 ? -2.917 -11.693 3.697 1.00 94.00 106 ILE A CA 1
ATOM 847 C C . ILE A 1 106 ? -3.191 -13.060 3.086 1.00 94.00 106 ILE A C 1
ATOM 849 O O . ILE A 1 106 ? -2.504 -14.035 3.391 1.00 94.00 106 ILE A O 1
ATOM 853 N N . ALA A 1 107 ? -4.253 -13.149 2.295 1.00 91.00 107 ALA A N 1
ATOM 854 C CA . ALA A 1 107 ? -4.647 -14.372 1.615 1.00 91.00 107 ALA A CA 1
ATOM 855 C C . ALA A 1 107 ? -5.548 -14.039 0.427 1.00 91.00 107 ALA A C 1
ATOM 8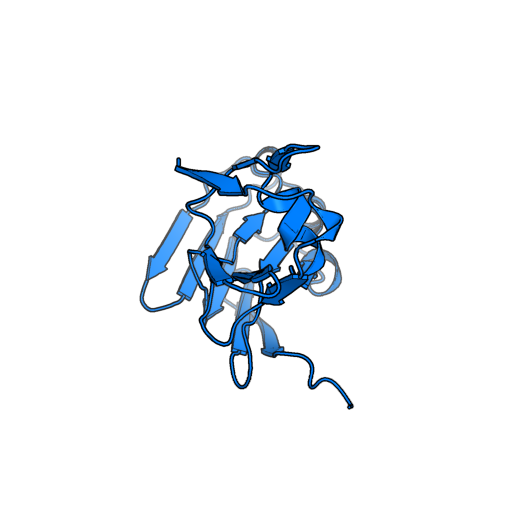57 O O . ALA A 1 107 ? -6.352 -13.114 0.490 1.00 91.00 107 ALA A O 1
ATOM 858 N N . ASN A 1 108 ? -5.463 -14.836 -0.641 1.00 90.88 108 ASN A N 1
ATOM 859 C CA . ASN A 1 108 ? -6.385 -14.770 -1.781 1.00 90.88 108 ASN A CA 1
ATOM 860 C C . ASN A 1 108 ? -6.532 -13.359 -2.386 1.00 90.88 108 ASN A C 1
ATOM 862 O O . ASN A 1 108 ? -7.650 -12.921 -2.658 1.00 90.88 108 ASN A O 1
ATOM 866 N N . LYS A 1 109 ? -5.411 -12.651 -2.602 1.00 90.75 109 LYS A N 1
ATOM 867 C CA . LYS A 1 109 ? -5.395 -11.259 -3.097 1.00 90.75 109 LYS A CA 1
ATOM 868 C C . LYS A 1 109 ? -6.223 -10.315 -2.221 1.00 90.75 109 LYS A C 1
ATOM 870 O O . LYS A 1 109 ? -6.965 -9.470 -2.717 1.00 90.75 109 LYS A O 1
ATOM 875 N N . ALA A 1 110 ? -6.155 -10.496 -0.910 1.00 94.69 110 ALA A N 1
ATOM 876 C CA . ALA A 1 110 ? -6.787 -9.610 0.043 1.00 94.69 110 ALA A CA 1
ATOM 877 C C . ALA A 1 110 ? -5.918 -9.462 1.284 1.00 94.69 110 ALA A C 1
ATOM 879 O O . ALA A 1 110 ? -5.268 -10.417 1.711 1.00 94.69 110 ALA A O 1
ATOM 880 N N . ILE A 1 111 ? -5.958 -8.274 1.878 1.00 96.81 111 ILE A N 1
ATOM 881 C CA . ILE A 1 111 ? -5.463 -8.039 3.230 1.00 96.81 111 ILE A CA 1
ATOM 882 C C . ILE A 1 111 ? -6.653 -7.763 4.143 1.00 96.81 111 ILE A C 1
ATOM 884 O O . ILE A 1 111 ? -7.514 -6.939 3.833 1.00 96.81 111 ILE A O 1
ATOM 888 N N . GLU A 1 112 ? -6.698 -8.459 5.271 1.00 97.81 112 GLU A N 1
ATOM 889 C CA . GLU A 1 112 ? -7.596 -8.164 6.382 1.00 97.81 112 GLU A CA 1
ATOM 890 C C . GLU A 1 112 ? -6.751 -7.705 7.566 1.00 97.81 112 GLU A C 1
ATOM 892 O O . GLU A 1 112 ? -5.795 -8.384 7.941 1.00 97.81 112 GLU A O 1
ATOM 897 N N . VAL A 1 113 ? -7.096 -6.565 8.159 1.00 97.56 113 VAL A N 1
ATOM 898 C CA . VAL A 1 113 ? -6.433 -6.019 9.345 1.00 97.56 113 VAL A CA 1
ATOM 899 C C . VAL A 1 113 ? -7.479 -5.672 10.388 1.00 97.56 113 VAL A C 1
ATOM 901 O O . VAL A 1 113 ? -8.490 -5.056 10.074 1.00 97.56 113 VAL A O 1
ATOM 904 N N . SER A 1 114 ? -7.246 -6.077 11.632 1.00 96.94 114 SER A N 1
ATOM 905 C CA . SER A 1 114 ? -8.102 -5.774 12.778 1.00 96.94 114 SER A CA 1
ATOM 906 C C . SER A 1 114 ? -7.303 -5.026 13.838 1.00 96.94 114 SER A C 1
ATOM 908 O O . SER A 1 114 ? -6.279 -5.524 14.315 1.00 96.94 114 SER A O 1
ATOM 910 N N . PHE A 1 115 ? -7.795 -3.850 14.206 1.00 95.44 115 PHE A N 1
ATOM 911 C CA . PHE A 1 115 ? -7.241 -2.960 15.216 1.00 95.44 115 PHE A CA 1
ATOM 912 C C . PHE A 1 115 ? -8.175 -2.942 16.419 1.00 95.44 115 PHE A C 1
ATOM 914 O O . PHE A 1 115 ? -9.351 -2.616 16.270 1.00 95.44 115 PHE A O 1
ATOM 921 N N . ASN A 1 116 ? -7.654 -3.309 17.587 1.00 94.25 116 ASN A N 1
ATOM 922 C CA . ASN A 1 116 ? -8.381 -3.174 18.845 1.00 94.25 116 ASN A CA 1
ATOM 923 C C . ASN A 1 116 ? -7.985 -1.850 19.487 1.00 94.25 116 ASN A C 1
ATOM 925 O O . ASN A 1 116 ? -6.808 -1.487 19.436 1.00 94.25 116 ASN A O 1
ATOM 929 N N . PHE A 1 117 ? -8.942 -1.185 20.117 1.00 92.00 117 PHE A N 1
ATOM 930 C CA . PHE A 1 117 ? -8.723 0.079 20.803 1.00 92.00 117 PHE A CA 1
ATOM 931 C C . PHE A 1 117 ? -9.074 -0.067 22.279 1.00 92.00 117 PHE A C 1
ATOM 933 O O . PHE A 1 117 ? -10.055 -0.714 22.651 1.00 92.00 117 PHE A O 1
ATOM 940 N N . SER A 1 118 ? -8.240 0.516 23.129 1.00 89.81 118 SER A N 1
ATOM 941 C CA . SER A 1 118 ? -8.566 0.745 24.529 1.00 89.81 118 SER A CA 1
ATOM 942 C C . SER A 1 118 ? -9.211 2.121 24.700 1.00 89.81 118 SER A C 1
ATOM 944 O O . SER A 1 118 ? -9.186 2.957 23.800 1.00 89.81 118 SER A O 1
ATOM 946 N N . LYS A 1 119 ? -9.750 2.387 25.892 1.00 85.06 119 LYS A N 1
ATOM 947 C CA . LYS A 1 119 ? -10.341 3.694 26.222 1.00 85.06 119 LYS A CA 1
ATOM 948 C C . LYS A 1 119 ? -9.354 4.861 26.142 1.00 85.06 119 LYS A C 1
ATOM 950 O O . LYS A 1 119 ? -9.792 6.002 26.056 1.00 85.06 119 LYS A O 1
ATOM 955 N N . ASP A 1 120 ? -8.055 4.580 26.212 1.00 85.12 120 ASP A N 1
ATOM 956 C CA . ASP A 1 120 ? -7.004 5.598 26.178 1.00 85.12 120 ASP A CA 1
ATOM 957 C C . ASP A 1 120 ? -6.500 5.874 24.747 1.00 85.12 120 ASP A C 1
ATOM 959 O O . ASP A 1 120 ? -5.708 6.796 24.544 1.00 85.12 120 ASP A O 1
ATOM 963 N N . ASP A 1 121 ? -6.937 5.091 23.753 1.00 88.81 121 ASP A N 1
ATOM 964 C CA . ASP A 1 121 ? -6.512 5.263 22.366 1.00 88.81 121 ASP A CA 1
ATOM 965 C C . ASP A 1 121 ? -7.296 6.382 21.665 1.00 88.81 121 ASP A C 1
ATOM 967 O O . ASP A 1 121 ? -8.524 6.445 21.696 1.00 88.81 121 ASP A O 1
ATOM 971 N N . ASP A 1 122 ? -6.576 7.242 20.944 1.00 88.88 122 ASP A N 1
ATOM 972 C CA . ASP A 1 122 ? -7.178 8.263 20.085 1.00 88.88 122 ASP A CA 1
ATOM 973 C C . ASP A 1 122 ? -7.446 7.680 18.689 1.00 88.88 122 ASP A C 1
ATOM 975 O O . ASP A 1 122 ? -6.602 7.723 17.784 1.00 88.88 122 ASP A O 1
ATOM 979 N N . VAL A 1 123 ? -8.646 7.119 18.519 1.00 90.31 123 VAL A N 1
ATOM 980 C CA . VAL A 1 123 ? -9.109 6.492 17.268 1.00 90.31 123 VAL A CA 1
ATOM 981 C C . VAL A 1 123 ? -9.037 7.464 16.086 1.00 90.31 123 VAL A C 1
ATOM 983 O O . VAL A 1 123 ? -8.634 7.080 14.985 1.00 90.31 123 VAL A O 1
ATOM 986 N N . SER A 1 124 ? -9.381 8.736 16.299 1.00 89.12 124 SER A N 1
ATOM 987 C CA . SER A 1 124 ? -9.383 9.757 15.245 1.00 89.12 124 SER A CA 1
ATOM 988 C C . SER A 1 124 ? -7.965 10.070 14.765 1.00 89.12 124 SER A C 1
ATOM 990 O O . SER A 1 124 ? -7.690 10.119 13.557 1.00 89.12 124 SER A O 1
ATOM 992 N N . LYS A 1 125 ? -7.021 10.195 15.704 1.00 89.38 125 LYS A N 1
ATOM 993 C CA . LYS A 1 125 ? -5.598 10.344 15.389 1.00 89.38 125 LYS A CA 1
ATOM 994 C C . LYS A 1 125 ? -5.050 9.113 14.672 1.00 89.38 125 LYS A C 1
ATOM 996 O O . LYS A 1 125 ? -4.338 9.264 13.676 1.00 89.38 125 LYS A O 1
ATOM 1001 N N . PHE A 1 126 ? -5.408 7.910 15.123 1.00 92.12 126 PHE A N 1
ATOM 1002 C CA . PHE A 1 126 ? -5.019 6.674 14.449 1.00 92.12 126 PHE A CA 1
ATOM 1003 C C . PHE A 1 126 ? -5.529 6.641 12.998 1.00 92.12 126 PHE A C 1
ATOM 1005 O O . PHE A 1 126 ? -4.723 6.497 12.074 1.00 92.12 126 PHE A O 1
ATOM 1012 N N . LEU A 1 127 ? -6.830 6.863 12.772 1.00 92.50 127 LEU A N 1
ATOM 1013 C CA . LEU A 1 127 ? -7.440 6.885 11.434 1.00 92.50 127 LEU A CA 1
ATOM 1014 C C . LEU A 1 127 ? -6.819 7.952 10.525 1.00 92.50 127 LEU A C 1
ATOM 1016 O O . LEU A 1 127 ? -6.656 7.728 9.325 1.00 92.50 127 LEU A O 1
ATOM 1020 N N . SER A 1 128 ? -6.424 9.093 11.091 1.00 90.88 128 SER A N 1
ATOM 1021 C CA . SER A 1 128 ? -5.723 10.157 10.365 1.00 90.88 128 SER A CA 1
ATOM 1022 C C . SER A 1 128 ? -4.318 9.753 9.906 1.00 90.88 128 SER A C 1
ATOM 1024 O O . SER A 1 128 ? -3.842 10.254 8.886 1.00 90.88 128 SER A O 1
ATOM 1026 N N . SER A 1 129 ? -3.656 8.844 10.631 1.00 92.00 129 SER A N 1
ATOM 1027 C CA . SER A 1 129 ? -2.366 8.266 10.228 1.00 92.00 129 SER A CA 1
ATOM 1028 C C . SER A 1 129 ? -2.521 7.147 9.193 1.00 92.00 129 SER A C 1
ATOM 1030 O O . SER A 1 129 ? -1.633 6.928 8.365 1.00 92.00 129 SER A O 1
ATOM 1032 N N . LEU A 1 130 ? -3.660 6.452 9.223 1.00 94.56 130 LEU A N 1
ATOM 1033 C CA . LEU A 1 130 ? -3.899 5.263 8.429 1.00 94.56 130 LEU A CA 1
ATOM 1034 C C . LEU A 1 130 ? -4.094 5.602 6.951 1.00 94.56 130 LEU A C 1
ATOM 1036 O O . LEU A 1 130 ? -4.976 6.365 6.544 1.00 94.56 130 LEU A O 1
ATOM 1040 N N . THR A 1 131 ? -3.243 4.998 6.133 1.00 93.69 131 THR A N 1
ATOM 1041 C CA . THR A 1 131 ? -3.122 5.275 4.710 1.00 93.69 131 THR A CA 1
ATO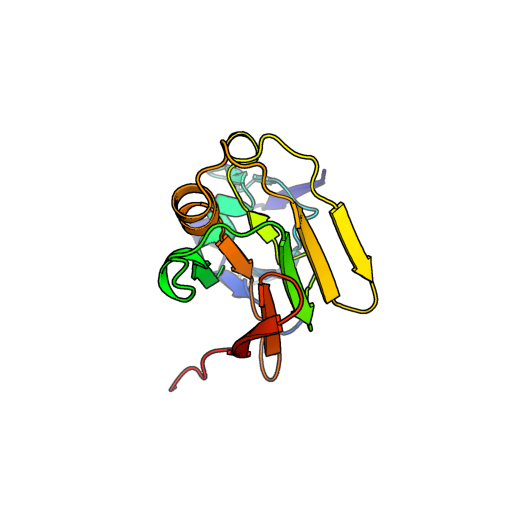M 1042 C C . THR A 1 131 ? -2.917 3.974 3.946 1.00 93.69 131 THR A C 1
ATOM 1044 O O . THR A 1 131 ? -2.051 3.177 4.295 1.00 93.69 131 THR A O 1
ATOM 1047 N N . TYR A 1 132 ? -3.669 3.781 2.868 1.00 93.69 132 TYR A N 1
ATOM 1048 C CA . TYR A 1 132 ? -3.431 2.720 1.897 1.00 93.69 132 TYR A CA 1
ATOM 1049 C C . TYR A 1 132 ? -2.748 3.310 0.665 1.00 93.69 132 TYR A C 1
ATOM 1051 O O . TYR A 1 132 ? -3.278 4.225 0.031 1.00 93.69 132 TYR A O 1
ATOM 1059 N N . ARG A 1 133 ? -1.551 2.812 0.358 1.00 89.69 133 ARG A N 1
ATOM 1060 C CA . ARG A 1 133 ? -0.805 3.139 -0.857 1.00 89.69 133 ARG A CA 1
ATOM 1061 C C . ARG A 1 133 ? -0.915 1.965 -1.810 1.00 89.69 133 ARG A C 1
ATOM 1063 O O . ARG A 1 133 ? -0.745 0.827 -1.385 1.00 89.69 133 ARG A O 1
ATOM 1070 N N . TYR A 1 134 ? -1.194 2.245 -3.069 1.00 86.19 134 TYR A N 1
ATOM 1071 C CA . TYR A 1 134 ? -1.412 1.216 -4.076 1.00 86.19 134 TYR A CA 1
ATOM 1072 C C . TYR A 1 134 ? -1.003 1.734 -5.442 1.00 86.19 134 TYR A C 1
ATOM 1074 O O . TYR A 1 134 ? -1.053 2.935 -5.701 1.00 86.19 134 TYR A O 1
ATOM 1082 N N . THR A 1 135 ? -0.626 0.822 -6.324 1.00 79.62 135 THR A N 1
ATOM 1083 C CA . THR A 1 135 ? -0.366 1.142 -7.727 1.00 79.62 135 THR A CA 1
ATOM 1084 C C . THR A 1 135 ? -1.237 0.238 -8.578 1.00 79.62 135 THR A C 1
ATOM 1086 O O . THR A 1 135 ? -1.321 -0.957 -8.314 1.00 79.62 135 THR A O 1
ATOM 1089 N N . PHE A 1 136 ? -1.893 0.802 -9.589 1.00 74.62 136 PHE A N 1
ATOM 1090 C CA . PHE A 1 136 ? -2.510 -0.007 -10.634 1.00 74.62 136 PHE A CA 1
ATOM 1091 C C . PHE A 1 136 ? -1.512 -0.187 -11.775 1.00 74.62 136 PHE A C 1
ATOM 1093 O O . PHE A 1 136 ? -0.825 0.768 -12.145 1.00 74.62 136 PHE A O 1
ATOM 1100 N N . GLY A 1 137 ? -1.465 -1.392 -12.343 1.00 66.88 137 GLY A N 1
ATOM 1101 C CA . GLY A 1 137 ? -0.960 -1.576 -13.703 1.00 66.88 137 GLY A CA 1
ATOM 1102 C C . GLY A 1 137 ? -1.934 -1.003 -14.746 1.00 66.88 137 GLY A C 1
ATOM 1103 O O . GLY A 1 137 ? -2.800 -0.181 -14.429 1.00 66.88 137 GLY A O 1
ATOM 1104 N N . ASP A 1 138 ? -1.832 -1.465 -15.994 1.00 54.12 138 ASP A N 1
ATOM 1105 C CA . ASP A 1 138 ? -2.788 -1.106 -17.051 1.00 54.12 138 ASP A CA 1
ATOM 1106 C C . ASP A 1 138 ? -4.051 -1.991 -17.069 1.00 54.12 138 ASP A C 1
ATOM 1108 O O . ASP A 1 138 ? -3.994 -3.211 -17.194 1.00 54.12 138 ASP A O 1
ATOM 1112 N N . THR A 1 139 ? -5.190 -1.287 -17.042 1.00 59.25 139 THR A N 1
ATOM 1113 C CA . THR A 1 139 ? -6.601 -1.680 -17.254 1.00 59.25 139 THR A CA 1
ATOM 1114 C C . THR A 1 139 ? -7.229 -2.747 -16.337 1.00 59.25 139 THR A C 1
ATOM 1116 O O . THR A 1 139 ? -6.652 -3.775 -16.011 1.00 59.25 139 THR A O 1
ATOM 1119 N N . ASP A 1 140 ? -8.469 -2.460 -15.921 1.00 67.81 140 ASP A N 1
ATOM 1120 C CA . ASP A 1 140 ? -9.435 -3.294 -15.179 1.00 67.81 140 ASP A CA 1
ATOM 1121 C C . ASP A 1 140 ? -9.105 -3.749 -13.750 1.00 67.81 140 ASP A C 1
ATOM 1123 O O . ASP A 1 140 ? -9.971 -4.315 -13.073 1.00 67.81 140 ASP A O 1
ATOM 1127 N N . GLU A 1 141 ? -7.919 -3.447 -13.225 1.00 78.56 141 GLU A N 1
ATOM 1128 C CA . GLU A 1 141 ? -7.650 -3.699 -11.813 1.00 78.56 141 GLU A CA 1
ATOM 1129 C C . GLU A 1 141 ? -8.503 -2.829 -10.885 1.00 78.56 141 GLU A C 1
ATOM 1131 O O . GLU A 1 141 ? -8.660 -1.614 -11.058 1.00 78.56 141 GLU A O 1
ATOM 1136 N N . VAL A 1 142 ? -9.028 -3.477 -9.844 1.00 88.88 142 VAL A N 1
ATOM 1137 C CA . VAL A 1 142 ? -9.816 -2.831 -8.799 1.00 88.88 142 VAL A CA 1
ATOM 1138 C C . VAL A 1 142 ? -9.297 -3.225 -7.426 1.00 88.88 142 VAL A C 1
ATOM 1140 O O . VAL A 1 142 ? -8.910 -4.372 -7.196 1.00 88.88 142 VAL A O 1
ATOM 1143 N N . ARG A 1 143 ? -9.331 -2.273 -6.495 1.00 92.00 143 ARG A N 1
ATOM 1144 C CA . ARG A 1 143 ? -9.227 -2.548 -5.060 1.00 92.00 143 ARG A CA 1
ATOM 1145 C C . ARG A 1 143 ? -10.570 -2.226 -4.433 1.00 92.00 143 ARG A C 1
ATOM 1147 O O . ARG A 1 143 ? -11.139 -1.177 -4.724 1.00 92.00 143 ARG A O 1
ATOM 1154 N N . ARG A 1 144 ? -11.100 -3.102 -3.585 1.00 96.00 144 ARG A N 1
ATOM 1155 C CA . ARG A 1 144 ? -12.333 -2.814 -2.841 1.00 96.00 144 ARG A CA 1
ATOM 1156 C C . ARG A 1 144 ? -12.043 -2.795 -1.355 1.00 96.00 144 ARG A C 1
ATOM 1158 O O . ARG A 1 144 ? -11.602 -3.798 -0.806 1.00 96.00 144 ARG A O 1
ATOM 1165 N N . ILE A 1 145 ? -12.277 -1.648 -0.737 1.00 97.50 145 ILE A N 1
ATOM 1166 C CA . ILE A 1 145 ? -12.051 -1.398 0.680 1.00 97.50 145 ILE A CA 1
ATOM 1167 C C . ILE A 1 145 ? -13.382 -1.537 1.403 1.00 97.50 145 ILE A C 1
ATOM 1169 O O . ILE A 1 145 ? -14.337 -0.840 1.070 1.00 97.50 145 ILE A O 1
ATOM 1173 N N . PHE A 1 146 ? -13.410 -2.382 2.422 1.00 97.69 146 PHE A N 1
ATOM 1174 C CA . PHE A 1 146 ? -14.474 -2.457 3.411 1.00 97.69 146 PHE A CA 1
ATOM 1175 C C . PHE A 1 146 ? -13.912 -2.055 4.765 1.00 97.69 146 PHE A C 1
ATOM 1177 O O . PHE A 1 146 ? -12.832 -2.518 5.143 1.00 97.69 146 PHE A O 1
ATOM 1184 N N . VAL A 1 147 ? -14.657 -1.241 5.507 1.00 97.06 147 VAL A N 1
ATOM 1185 C CA . VAL A 1 147 ? -14.333 -0.930 6.901 1.00 97.06 147 VAL A CA 1
ATOM 1186 C C . VAL A 1 147 ? -15.514 -1.259 7.787 1.00 97.06 147 VAL A C 1
ATOM 1188 O O . VAL A 1 147 ? -16.628 -0.794 7.551 1.00 97.06 147 VAL A O 1
ATOM 1191 N N . TYR A 1 148 ? -15.242 -2.055 8.812 1.00 96.19 148 TYR A N 1
ATOM 1192 C CA . TYR A 1 148 ? -16.186 -2.430 9.846 1.00 96.19 148 TYR A CA 1
ATOM 1193 C C . TYR A 1 148 ? -15.779 -1.761 11.154 1.00 96.19 148 TYR A C 1
ATOM 1195 O O . TYR A 1 148 ? -14.609 -1.829 11.534 1.00 96.19 148 TYR A O 1
ATOM 1203 N N . ILE A 1 149 ? -16.740 -1.146 11.833 1.00 94.06 149 ILE A N 1
ATOM 1204 C CA . ILE A 1 149 ? -16.579 -0.542 13.157 1.00 94.06 149 ILE A CA 1
ATOM 1205 C C . ILE A 1 149 ? -17.466 -1.337 14.109 1.00 94.06 149 ILE A C 1
ATOM 1207 O O . ILE A 1 149 ? -18.657 -1.490 13.849 1.00 94.06 149 ILE A O 1
ATOM 1211 N N . ASP A 1 150 ? -16.868 -1.924 15.144 1.00 94.19 150 ASP A N 1
ATOM 1212 C CA . ASP A 1 150 ? -17.539 -2.775 16.138 1.00 94.19 150 ASP A CA 1
ATOM 1213 C C . ASP A 1 150 ? -18.407 -3.891 15.517 1.00 94.19 150 ASP A C 1
ATOM 1215 O O . ASP A 1 150 ? -19.444 -4.296 16.036 1.00 94.19 150 ASP A O 1
ATOM 1219 N N . GLY A 1 151 ? -17.954 -4.414 14.373 1.00 93.75 151 GLY A N 1
ATOM 1220 C CA . GLY A 1 151 ? -18.612 -5.492 13.629 1.00 93.75 151 GLY A CA 1
ATOM 1221 C C . GLY A 1 151 ? -19.635 -5.036 12.585 1.00 93.75 151 GLY A C 1
ATOM 1222 O O . GLY A 1 151 ? -20.043 -5.852 11.757 1.00 93.75 151 GLY A O 1
ATOM 1223 N N . GLU A 1 152 ? -19.999 -3.755 12.547 1.00 93.56 152 GLU A N 1
ATOM 1224 C CA . GLU A 1 152 ? -20.923 -3.203 11.554 1.00 93.56 152 GLU A CA 1
ATOM 1225 C C . GLU A 1 152 ? -20.172 -2.606 10.363 1.00 93.56 152 GLU A C 1
ATOM 1227 O O . GLU A 1 152 ? -19.189 -1.886 10.531 1.00 93.56 152 GLU A O 1
ATOM 1232 N N . LEU A 1 153 ? -20.631 -2.886 9.138 1.00 95.19 153 LEU A N 1
ATOM 1233 C CA . LEU A 1 153 ? -20.057 -2.288 7.932 1.00 95.19 153 LEU A CA 1
ATOM 1234 C C . LEU A 1 153 ? -20.332 -0.780 7.929 1.00 95.19 153 LEU A C 1
ATOM 1236 O O . LEU A 1 153 ? -21.471 -0.352 7.756 1.00 95.19 153 LEU A O 1
ATOM 1240 N N . SER A 1 154 ? -19.275 0.013 8.066 1.00 92.75 154 SER A N 1
ATOM 1241 C CA . SER A 1 154 ? -19.352 1.473 8.110 1.00 92.75 154 SER A CA 1
ATOM 1242 C C . SER A 1 154 ? -18.938 2.136 6.796 1.00 92.75 154 SER A C 1
ATOM 1244 O O . SER A 1 154 ? -19.304 3.286 6.562 1.00 92.75 154 SER A O 1
ATOM 1246 N N . TYR A 1 155 ? -18.156 1.458 5.951 1.00 95.25 155 TYR A N 1
ATOM 1247 C CA . TYR A 1 155 ? -17.651 2.026 4.698 1.00 95.25 155 TYR A CA 1
ATOM 1248 C C . TYR A 1 155 ? -17.376 0.945 3.646 1.00 95.25 155 TYR A C 1
ATOM 1250 O O . TYR A 1 155 ? -16.841 -0.115 3.970 1.00 95.25 155 TYR A O 1
ATOM 1258 N N . ASP A 1 156 ? -17.698 1.242 2.384 1.00 96.06 156 ASP A N 1
ATOM 1259 C CA . ASP A 1 156 ? -17.427 0.408 1.206 1.00 96.06 156 ASP A CA 1
ATOM 1260 C C . ASP A 1 156 ? -17.024 1.304 0.030 1.00 96.06 156 ASP A C 1
ATOM 1262 O O . ASP A 1 156 ? -17.765 2.212 -0.362 1.00 96.06 156 ASP A O 1
ATOM 1266 N N . LYS A 1 157 ? -15.842 1.058 -0.539 1.00 95.62 157 LYS A N 1
ATOM 1267 C CA . LYS A 1 157 ? -15.319 1.829 -1.667 1.00 95.62 157 LYS A CA 1
ATOM 1268 C C . LYS A 1 157 ? -14.595 0.949 -2.663 1.00 95.62 157 LYS A C 1
ATOM 1270 O O . LYS A 1 157 ? -13.707 0.182 -2.309 1.00 95.62 157 LYS A O 1
ATOM 1275 N N . ILE A 1 158 ? -14.903 1.163 -3.937 1.00 94.38 158 ILE A N 1
ATOM 1276 C CA . ILE A 1 158 ? -14.124 0.628 -5.052 1.00 94.38 158 ILE A CA 1
ATOM 1277 C C . ILE A 1 158 ? -13.148 1.709 -5.525 1.00 94.38 158 ILE A C 1
ATOM 1279 O O . ILE A 1 158 ? -13.554 2.820 -5.872 1.00 94.38 158 ILE A O 1
ATOM 1283 N N . LEU A 1 159 ? -11.868 1.360 -5.542 1.00 90.94 159 LEU A N 1
ATOM 1284 C CA . LEU A 1 159 ? -10.779 2.093 -6.173 1.00 90.94 159 LEU A CA 1
ATOM 1285 C C . LEU A 1 159 ? -10.491 1.426 -7.518 1.00 90.94 159 LEU A C 1
ATOM 1287 O O . LEU A 1 159 ? -10.431 0.198 -7.598 1.00 90.94 159 LEU A O 1
ATOM 1291 N N . LYS A 1 160 ? -10.328 2.224 -8.570 1.00 86.25 160 LYS A N 1
ATOM 1292 C CA . LYS A 1 160 ? -10.057 1.744 -9.929 1.00 86.25 160 LYS A CA 1
ATOM 1293 C C . LYS A 1 160 ? -8.927 2.550 -10.546 1.00 86.25 160 LYS A C 1
ATOM 1295 O O . LYS A 1 160 ? -8.734 3.709 -10.168 1.00 86.25 160 LYS A O 1
ATOM 1300 N N . SER A 1 161 ? -8.238 1.950 -11.513 1.00 72.56 161 SER A N 1
ATOM 1301 C CA . SER A 1 161 ? -7.375 2.683 -12.437 1.00 72.56 161 SER A CA 1
ATOM 1302 C C . SER A 1 161 ? -8.151 3.874 -13.014 1.00 72.56 161 SER A C 1
ATOM 1304 O O . SER A 1 161 ? -9.289 3.715 -13.462 1.00 72.56 161 SER A O 1
ATOM 1306 N N . GLN A 1 162 ? -7.591 5.083 -12.925 1.00 62.53 162 GLN A N 1
ATOM 1307 C CA . GLN A 1 162 ? -8.189 6.231 -13.600 1.00 62.53 162 GLN A CA 1
ATOM 1308 C C . GLN A 1 162 ? -8.024 6.011 -15.104 1.00 62.53 162 GLN A C 1
ATOM 1310 O O . GLN A 1 162 ? -6.897 5.874 -15.577 1.00 62.53 162 GLN A O 1
ATOM 1315 N N . GLU A 1 163 ? -9.129 5.988 -15.853 1.00 45.09 163 GLU A N 1
ATOM 1316 C CA . GLU A 1 163 ? -9.070 6.035 -17.313 1.00 45.09 163 GLU A CA 1
ATOM 1317 C C . GLU A 1 163 ? -8.294 7.296 -17.708 1.00 45.09 163 GLU A C 1
ATOM 1319 O O . GLU A 1 163 ? -8.732 8.421 -17.450 1.00 45.09 163 GLU A O 1
ATOM 1324 N N . ARG A 1 164 ? -7.109 7.125 -18.304 1.00 42.34 164 ARG A N 1
ATOM 1325 C CA . ARG A 1 164 ? -6.429 8.238 -18.963 1.00 42.34 164 ARG A CA 1
ATOM 1326 C C . ARG A 1 164 ? -7.328 8.669 -20.120 1.00 42.34 164 ARG A C 1
ATOM 1328 O O . ARG A 1 164 ? -7.413 7.963 -21.120 1.00 42.34 164 ARG A O 1
ATOM 1335 N N . MET A 1 165 ? -8.006 9.811 -19.977 1.00 30.45 165 MET A N 1
ATOM 1336 C CA . MET A 1 165 ? -8.524 10.535 -21.136 1.00 30.45 165 MET A CA 1
ATOM 1337 C C . MET A 1 165 ? -7.317 10.881 -22.008 1.00 30.45 165 MET A C 1
ATOM 1339 O O . MET A 1 165 ? -6.446 11.642 -21.584 1.00 30.45 165 MET A O 1
ATOM 1343 N N . ILE A 1 166 ? -7.246 10.211 -23.157 1.00 34.38 166 ILE A N 1
ATOM 1344 C CA . ILE A 1 166 ? -6.259 10.413 -24.220 1.00 34.38 166 ILE A CA 1
ATOM 1345 C C . ILE A 1 166 ? -6.468 11.796 -24.835 1.00 34.38 166 ILE A C 1
ATOM 1347 O O . ILE A 1 166 ? -7.647 12.152 -25.066 1.00 34.38 166 ILE A O 1
#

Sequence (166 aa):
MHTAYYAQNFSSYEIRPTGISGFFSISSDSQTDLVNFDTTNFVFKDCTKSYNELFGDFAQIFKFGKEIGCDKDVELIKILIQGYDENSDSLVFDSLALSSPYRYSIANKAIEVSFNFSKDDDVSKFLSSLTYRYTFGDTDEVRRIFVYIDGELSYDKILKSQERMI

pLDDT: mean 86.65, std 11.95, range [30.45, 97.94]

InterPro domains:
  IPR035393 Protein of unknown function DUF5416 [PF17437] (3-158)

Foldseek 3Di:
DAAAEEEAAPVQWDWAFALDFQWIWTDHPPDIDIDGQVHQWYHYPVDIDGPCRRCVVQKDKDQQLVPDDDPDDFFKKKKKKAQADPGFKDKWWDPVLAPDDKDWDDDDNMIIIMGGHDPPHDPSNGSRRIMMIGHHGDDDRKIWMWMDTPNHTRDIDIDDDDPPPD

Radius of gyration: 18.82 Å; chains: 1; bounding box: 47×26×53 Å

Secondary structure (DSSP, 8-state):
-EEEE-SS-GGG-EEEE-SSTT-EEEE-SS-EEEE-TTEEEEE-SS-EEEHHHHHGGG-EEEEHHHH----S--SEEEEEEET--TTT-EEE--GGG-SS-EEEEEETTEEEEEEE--TT--HHHHHHH-EEEE---SSS-EEEEEEEETTEEEEEEEEE------

Organism: NCBI:txid1032067